Protein AF-A0A0A9CTD5-F1 (afdb_monomer_lite)

Sequence (124 aa):
MLPQGNRKCDQQSCQFYCSIAAEVFKKAGTYDPKRLLGVTTLDVVRANTFVGEVLGLDPRDINVPVIGGHAGVTILPLLSQLSPPCSFTPEEVSYLTSRIQNGGTEVVEAKAGSGSAFNGICSC

Radius of gyration: 16.91 Å; chains: 1; bounding box: 51×27×43 Å

pLDDT: mean 78.37, std 20.73, range [25.08, 95.81]

Structure (mmCIF, N/CA/C/O backbone):
data_AF-A0A0A9CTD5-F1
#
_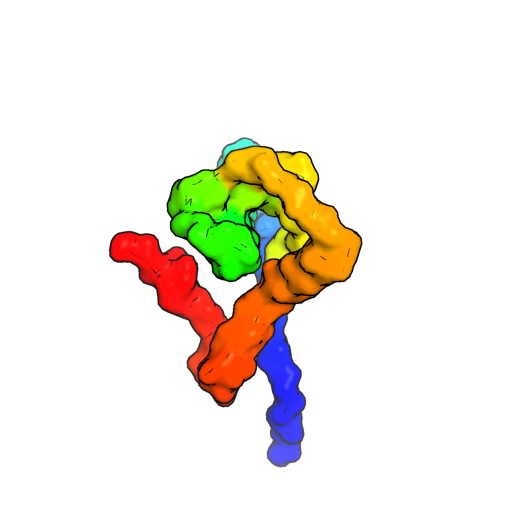entry.id   AF-A0A0A9CTD5-F1
#
loop_
_atom_site.group_PDB
_atom_site.id
_atom_site.type_symbol
_atom_site.label_atom_id
_atom_site.label_alt_id
_atom_site.label_comp_id
_atom_site.label_asym_id
_atom_site.label_entity_id
_atom_site.label_seq_id
_atom_site.pdbx_PDB_ins_code
_atom_site.Cartn_x
_atom_site.Cartn_y
_atom_site.Cartn_z
_atom_site.occupancy
_atom_site.B_iso_or_equiv
_atom_site.auth_seq_id
_atom_site.auth_comp_id
_atom_site.auth_asym_id
_atom_site.auth_atom_id
_atom_site.pdbx_PDB_model_num
ATOM 1 N N . MET A 1 1 ? 36.527 -10.897 15.474 1.00 33.84 1 MET A N 1
ATOM 2 C CA . MET A 1 1 ? 35.095 -11.234 15.618 1.00 33.84 1 MET A CA 1
ATOM 3 C C . MET A 1 1 ? 34.328 -9.927 15.705 1.00 33.84 1 MET A C 1
ATOM 5 O O . MET A 1 1 ? 34.443 -9.247 16.712 1.00 33.84 1 MET A O 1
ATOM 9 N N . LEU A 1 2 ? 33.669 -9.510 14.621 1.00 31.48 2 LEU A N 1
ATOM 10 C CA . LEU A 1 2 ? 32.811 -8.322 14.633 1.00 31.48 2 LEU A CA 1
ATOM 11 C C . LEU A 1 2 ? 31.424 -8.726 15.160 1.00 31.48 2 LEU A C 1
ATOM 13 O O . LEU A 1 2 ? 30.940 -9.794 14.774 1.00 31.48 2 LEU A O 1
ATOM 17 N N . PRO A 1 3 ? 30.798 -7.925 16.038 1.00 38.44 3 PRO A N 1
ATOM 18 C CA . PRO A 1 3 ? 29.491 -8.241 16.594 1.00 38.44 3 PRO A CA 1
ATOM 19 C C . PRO A 1 3 ? 28.445 -8.230 15.476 1.00 38.44 3 PRO A C 1
ATOM 21 O O . PRO A 1 3 ? 28.342 -7.265 14.717 1.00 38.44 3 PRO A O 1
ATOM 24 N N . GLN A 1 4 ? 27.674 -9.313 15.362 1.00 39.75 4 GLN A N 1
ATOM 25 C CA . GLN A 1 4 ? 26.502 -9.347 14.496 1.00 39.75 4 GLN A CA 1
ATOM 26 C C . GLN A 1 4 ? 25.425 -8.449 15.108 1.00 39.75 4 GLN A C 1
ATOM 28 O O . GLN A 1 4 ? 24.629 -8.882 15.934 1.00 39.75 4 GLN A O 1
ATOM 33 N N . GLY A 1 5 ? 25.437 -7.168 14.738 1.00 33.66 5 GLY A N 1
ATOM 34 C CA . GLY A 1 5 ? 24.306 -6.282 14.979 1.00 33.66 5 GLY A CA 1
ATOM 35 C C . GLY A 1 5 ? 23.084 -6.822 14.241 1.00 33.66 5 GLY A C 1
ATOM 36 O O . GLY A 1 5 ? 23.206 -7.228 13.084 1.00 33.66 5 GLY A O 1
ATOM 37 N N . ASN A 1 6 ? 21.933 -6.844 14.917 1.00 36.12 6 ASN A N 1
ATOM 38 C CA . ASN A 1 6 ? 20.624 -7.174 14.354 1.00 36.12 6 ASN A CA 1
ATOM 39 C C . ASN A 1 6 ? 20.423 -6.452 13.015 1.00 36.12 6 ASN A C 1
ATOM 41 O O . ASN A 1 6 ? 20.004 -5.294 12.973 1.00 36.12 6 ASN A O 1
ATOM 45 N N . ARG A 1 7 ? 20.712 -7.136 11.905 1.00 39.66 7 ARG A N 1
ATOM 46 C CA . ARG A 1 7 ? 20.349 -6.666 10.573 1.00 39.66 7 ARG A CA 1
ATOM 47 C C . ARG A 1 7 ? 18.848 -6.867 10.457 1.00 39.66 7 ARG A C 1
ATOM 49 O O . ARG A 1 7 ? 18.401 -7.943 10.066 1.00 39.66 7 ARG A O 1
ATOM 56 N N . LYS A 1 8 ? 18.076 -5.845 10.848 1.00 39.47 8 LYS A N 1
ATOM 57 C CA . LYS A 1 8 ? 16.679 -5.733 10.424 1.00 39.47 8 LYS A CA 1
ATOM 58 C C . LYS A 1 8 ? 16.672 -5.986 8.922 1.00 39.47 8 LYS A C 1
ATOM 60 O O . LYS A 1 8 ? 17.472 -5.394 8.200 1.00 39.47 8 LYS A O 1
ATOM 65 N N . CYS A 1 9 ? 15.873 -6.951 8.481 1.00 43.06 9 CYS A N 1
ATOM 66 C CA . CYS A 1 9 ? 15.787 -7.301 7.076 1.00 43.06 9 CYS A CA 1
ATOM 67 C C . CYS A 1 9 ? 15.339 -6.056 6.312 1.00 43.06 9 CYS A C 1
ATOM 69 O O . CYS A 1 9 ? 14.200 -5.619 6.453 1.00 43.06 9 CYS A O 1
ATOM 71 N N . ASP A 1 10 ? 16.269 -5.446 5.588 1.00 45.88 10 ASP A N 1
ATOM 72 C CA . ASP A 1 10 ? 16.101 -4.085 5.113 1.00 45.88 10 ASP A CA 1
ATOM 73 C C . ASP A 1 10 ? 15.109 -4.053 3.942 1.00 45.88 10 ASP A C 1
ATOM 75 O O . ASP A 1 10 ? 15.434 -4.374 2.793 1.00 45.88 10 ASP A O 1
ATOM 79 N N . GLN A 1 11 ? 13.859 -3.689 4.247 1.00 48.44 11 GLN A N 1
ATOM 80 C CA . GLN A 1 11 ? 12.790 -3.468 3.267 1.00 48.44 11 GLN A CA 1
ATOM 81 C C . GLN A 1 11 ? 13.145 -2.361 2.251 1.00 48.44 11 GLN A C 1
ATOM 83 O O . GLN A 1 11 ? 12.469 -2.222 1.236 1.00 48.44 11 GLN A O 1
ATOM 88 N N . GLN A 1 12 ? 14.245 -1.622 2.448 1.00 49.19 12 GLN A N 1
ATOM 89 C CA . GLN A 1 12 ? 14.729 -0.586 1.531 1.00 49.19 12 GLN A CA 1
ATOM 90 C C . GLN A 1 12 ? 15.133 -1.086 0.140 1.00 49.19 12 GLN A C 1
ATOM 92 O O . GLN A 1 12 ? 15.260 -0.278 -0.775 1.00 49.19 12 GLN A O 1
ATOM 97 N N . SER A 1 13 ? 15.305 -2.390 -0.068 1.00 57.50 13 SER A N 1
ATOM 98 C CA . SER A 1 13 ? 15.901 -2.897 -1.308 1.00 57.50 13 SER A CA 1
ATOM 99 C C . SER A 1 13 ? 15.028 -2.654 -2.558 1.00 57.50 13 SER A C 1
ATOM 101 O O . SER A 1 13 ? 15.534 -2.210 -3.587 1.00 57.50 13 SER A O 1
ATOM 103 N N . CYS A 1 14 ? 13.706 -2.866 -2.494 1.00 57.38 14 CYS A N 1
ATOM 104 C CA . CYS A 1 14 ? 12.858 -2.886 -3.702 1.00 57.38 14 CYS A CA 1
ATOM 105 C C . CYS A 1 14 ? 12.634 -1.508 -4.352 1.00 57.38 14 CYS A C 1
ATOM 107 O O . CYS A 1 14 ? 12.611 -1.410 -5.580 1.00 57.38 14 CYS A O 1
ATOM 109 N N . GLN A 1 15 ? 12.513 -0.437 -3.560 1.00 67.06 15 GLN A N 1
ATOM 110 C CA . GLN A 1 15 ? 12.279 0.920 -4.084 1.00 67.06 15 GLN A CA 1
ATOM 111 C C . GLN A 1 15 ? 13.453 1.445 -4.930 1.00 67.06 15 GLN A C 1
ATOM 113 O O . GLN A 1 15 ? 13.243 2.189 -5.885 1.00 67.06 15 GLN A O 1
ATOM 118 N N . PHE A 1 16 ? 14.685 1.023 -4.629 1.00 77.19 16 PHE A N 1
ATOM 119 C CA . PHE A 1 16 ? 15.870 1.445 -5.377 1.00 77.19 16 PHE A CA 1
ATOM 120 C C . PHE A 1 16 ? 16.052 0.675 -6.689 1.00 77.19 16 PHE A C 1
ATOM 122 O O . PHE A 1 16 ? 16.510 1.252 -7.677 1.00 77.19 16 PHE A O 1
ATOM 129 N N . TYR A 1 17 ? 15.658 -0.602 -6.740 1.00 82.81 17 TYR A N 1
ATOM 130 C CA . TYR A 1 17 ? 15.831 -1.430 -7.939 1.00 82.81 17 TYR A CA 1
ATOM 131 C C . TYR A 1 17 ? 15.035 -0.927 -9.142 1.00 82.81 17 TYR A C 1
ATOM 133 O O . TYR A 1 17 ? 15.536 -1.008 -10.261 1.00 82.81 17 TYR A O 1
ATOM 141 N N . CYS A 1 18 ? 13.841 -0.366 -8.929 1.00 84.31 18 CYS A N 1
ATOM 142 C CA . CYS A 1 18 ? 13.047 0.204 -10.018 1.00 84.31 18 CYS A CA 1
ATOM 143 C C . CYS A 1 18 ? 13.800 1.362 -10.699 1.00 84.31 18 CYS A C 1
ATOM 145 O O . CYS A 1 18 ? 13.953 1.381 -11.919 1.00 84.31 18 CYS A O 1
ATOM 147 N N . SER A 1 19 ? 14.385 2.269 -9.912 1.00 87.06 19 SER A N 1
ATOM 148 C CA . SER A 1 19 ? 15.187 3.387 -10.425 1.00 87.06 19 SER A CA 1
ATOM 149 C C . SER A 1 19 ? 16.457 2.918 -11.141 1.00 87.06 19 SER A C 1
ATOM 151 O O . SER A 1 19 ? 16.802 3.440 -12.198 1.00 87.06 19 SER A O 1
ATOM 153 N N . ILE A 1 20 ? 17.138 1.898 -10.607 1.00 90.44 20 ILE A N 1
ATOM 154 C CA . ILE A 1 20 ? 18.332 1.319 -11.240 1.00 90.44 20 ILE A CA 1
ATOM 155 C C . ILE A 1 20 ? 17.970 0.673 -12.584 1.00 90.44 20 ILE A C 1
ATOM 157 O O . ILE A 1 20 ? 18.628 0.938 -13.589 1.00 90.44 20 ILE A O 1
ATOM 161 N N . ALA A 1 21 ? 16.909 -0.137 -12.625 1.00 89.94 21 ALA A N 1
ATOM 162 C CA . ALA A 1 21 ? 16.435 -0.771 -13.851 1.00 89.94 21 ALA A CA 1
ATOM 163 C C . ALA A 1 21 ? 16.027 0.271 -14.906 1.00 89.94 21 ALA A C 1
ATOM 165 O O . ALA A 1 21 ? 16.387 0.130 -16.074 1.00 89.94 21 ALA A O 1
ATOM 166 N N . ALA A 1 22 ? 15.356 1.353 -14.495 1.00 92.00 22 ALA A N 1
ATOM 167 C CA . ALA A 1 22 ? 15.013 2.464 -15.378 1.00 92.00 22 ALA A CA 1
ATOM 168 C C . ALA A 1 22 ? 16.258 3.076 -16.037 1.00 92.00 22 ALA A C 1
ATOM 170 O O . ALA A 1 22 ? 16.285 3.249 -17.254 1.00 92.00 22 ALA A O 1
ATOM 171 N N . GLU A 1 23 ? 17.309 3.361 -15.264 1.00 93.94 23 GLU A N 1
ATOM 172 C CA . GLU A 1 23 ? 18.558 3.919 -15.798 1.00 93.94 23 GLU A CA 1
ATOM 173 C C . GLU A 1 23 ? 19.291 2.949 -16.734 1.00 93.94 23 GLU A C 1
ATOM 175 O O . GLU A 1 23 ? 19.841 3.367 -17.756 1.00 93.94 23 GLU A O 1
ATOM 180 N N . VAL A 1 24 ? 19.259 1.645 -16.447 1.00 95.50 24 VAL A N 1
ATOM 181 C CA . VAL A 1 24 ? 19.812 0.619 -17.345 1.00 95.50 24 VAL A CA 1
ATOM 182 C C . VAL A 1 24 ? 19.052 0.588 -18.674 1.00 95.50 24 VAL A C 1
ATOM 184 O O . VAL A 1 24 ? 19.678 0.619 -19.734 1.00 95.50 24 VAL A O 1
ATOM 187 N N . PHE A 1 25 ? 17.717 0.609 -18.648 1.00 94.25 25 PHE A N 1
ATOM 188 C CA . PHE A 1 25 ? 16.912 0.642 -19.872 1.00 94.25 25 PHE A CA 1
ATOM 189 C C . PHE A 1 25 ? 17.079 1.943 -20.661 1.00 94.25 25 PHE A C 1
ATOM 191 O O . PHE A 1 25 ? 17.080 1.909 -21.892 1.00 94.25 25 PHE A O 1
ATOM 198 N N . LYS A 1 26 ? 17.274 3.084 -19.987 1.00 94.62 26 LYS A N 1
ATOM 199 C CA . LYS A 1 26 ? 17.579 4.360 -20.653 1.00 94.62 26 LYS A CA 1
ATOM 200 C C . LYS A 1 26 ? 18.917 4.294 -21.380 1.00 94.62 26 LYS A C 1
ATOM 202 O O . LYS A 1 26 ? 18.982 4.661 -22.549 1.00 94.62 26 LYS A O 1
ATOM 207 N N . LYS A 1 27 ? 19.962 3.767 -20.731 1.00 95.81 27 LYS A N 1
ATOM 208 C CA . LYS A 1 27 ? 21.279 3.561 -21.362 1.00 95.81 27 LYS A CA 1
ATOM 209 C C . LYS A 1 27 ? 21.215 2.603 -22.551 1.00 95.81 27 LYS A C 1
ATOM 211 O O . LYS A 1 27 ? 21.940 2.794 -23.518 1.00 95.81 27 LYS A O 1
ATOM 216 N N . ALA A 1 28 ? 20.335 1.607 -22.493 1.00 94.81 28 ALA A N 1
ATOM 217 C CA . ALA A 1 28 ? 20.085 0.677 -23.589 1.00 94.81 28 ALA A CA 1
ATOM 218 C C . ALA A 1 28 ? 19.123 1.221 -24.668 1.00 94.81 28 ALA A C 1
ATOM 220 O O . ALA A 1 28 ? 18.857 0.517 -25.637 1.00 94.81 28 ALA A O 1
ATOM 221 N N . GLY A 1 29 ? 18.562 2.428 -24.507 1.00 95.19 29 GLY A N 1
ATOM 222 C CA . GLY A 1 29 ? 17.604 3.022 -25.449 1.00 95.19 29 GLY A CA 1
ATOM 223 C C . GLY A 1 29 ? 16.245 2.311 -25.526 1.00 95.19 29 GLY A C 1
ATOM 224 O O . GLY A 1 29 ? 15.507 2.511 -26.485 1.00 95.19 29 GLY A O 1
ATOM 225 N N . THR A 1 30 ? 15.905 1.475 -24.541 1.00 95.81 30 THR A N 1
ATOM 226 C CA . THR A 1 30 ? 14.708 0.606 -24.531 1.00 95.81 30 THR A CA 1
ATOM 227 C C . THR A 1 30 ? 13.738 0.926 -23.391 1.00 95.81 30 THR A C 1
ATOM 229 O O . THR A 1 30 ? 12.832 0.147 -23.099 1.00 95.81 30 THR A O 1
ATOM 232 N N . TYR A 1 31 ? 13.916 2.072 -22.730 1.00 94.88 31 TYR A N 1
ATOM 233 C CA . TYR A 1 31 ? 13.075 2.479 -21.608 1.00 94.88 31 TYR A CA 1
ATOM 234 C C . TYR A 1 31 ? 11.639 2.792 -22.041 1.00 94.88 31 TYR A C 1
ATOM 236 O O . TYR A 1 31 ? 11.398 3.729 -22.800 1.00 94.88 31 TYR A O 1
ATOM 244 N N . ASP A 1 32 ? 10.690 2.046 -21.477 1.00 94.31 32 ASP A N 1
ATOM 245 C CA . ASP A 1 32 ? 9.258 2.328 -21.535 1.00 94.31 32 ASP A CA 1
ATOM 246 C C . ASP A 1 32 ? 8.698 2.372 -20.100 1.00 94.31 32 ASP A C 1
ATOM 248 O O . ASP A 1 32 ? 8.655 1.333 -19.428 1.00 94.31 32 ASP A O 1
ATOM 252 N N . PRO A 1 33 ? 8.250 3.543 -19.605 1.00 90.75 33 PRO A N 1
ATOM 253 C CA . PRO A 1 33 ? 7.724 3.680 -18.248 1.00 90.75 33 PRO A CA 1
ATOM 254 C C . PRO A 1 33 ? 6.464 2.841 -17.998 1.00 90.75 33 PRO A C 1
ATOM 256 O O . PRO A 1 33 ? 6.159 2.544 -16.849 1.00 90.75 33 PRO A O 1
ATOM 259 N N . LYS A 1 34 ? 5.728 2.431 -19.041 1.00 93.44 34 LYS A N 1
ATOM 260 C CA . LYS A 1 34 ? 4.523 1.597 -18.895 1.00 93.44 34 LYS A CA 1
ATOM 261 C C . LYS A 1 34 ? 4.839 0.117 -18.683 1.00 93.44 34 LYS A C 1
ATOM 263 O O . LYS A 1 34 ? 3.940 -0.657 -18.366 1.00 93.44 34 LYS A O 1
ATOM 268 N N . ARG A 1 35 ? 6.095 -0.288 -18.890 1.00 90.81 35 ARG A N 1
ATOM 269 C CA . ARG A 1 35 ? 6.539 -1.691 -18.839 1.00 90.81 35 ARG A CA 1
ATOM 270 C C . ARG A 1 35 ? 7.459 -1.994 -17.659 1.00 90.81 35 ARG A C 1
ATOM 272 O O . ARG A 1 35 ? 7.813 -3.152 -17.461 1.00 90.81 35 ARG A O 1
ATOM 279 N N . LEU A 1 36 ? 7.829 -0.981 -16.878 1.00 88.44 36 LEU A N 1
ATOM 280 C CA . LEU A 1 36 ? 8.619 -1.131 -15.664 1.00 88.44 36 LEU A CA 1
ATOM 281 C C . LEU A 1 36 ? 7.712 -0.980 -14.440 1.00 88.44 36 LEU A C 1
ATOM 283 O O . LEU A 1 36 ? 7.228 0.111 -14.151 1.00 88.44 36 LEU A O 1
ATOM 287 N 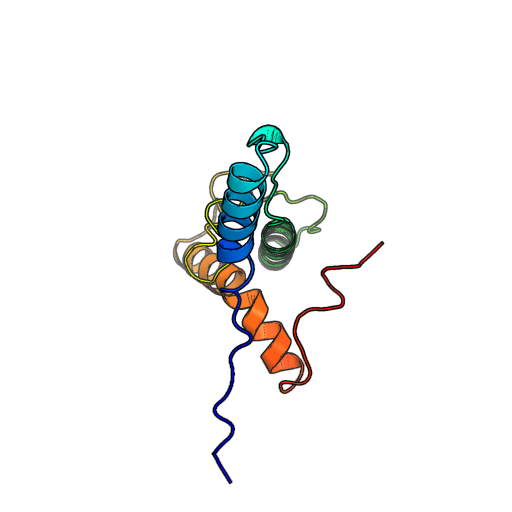N . LEU A 1 37 ? 7.490 -2.083 -13.725 1.00 88.75 37 LEU A N 1
ATOM 288 C CA . LEU A 1 37 ? 6.595 -2.144 -12.572 1.00 88.75 37 LEU A CA 1
ATOM 289 C C . LEU A 1 37 ? 7.368 -2.632 -11.344 1.00 88.75 37 LEU A C 1
ATOM 291 O O . LEU A 1 37 ? 7.954 -3.714 -11.361 1.00 88.75 37 LEU A O 1
ATOM 295 N N . GLY A 1 38 ? 7.361 -1.837 -10.273 1.00 86.31 38 GLY A N 1
ATOM 296 C CA . GLY A 1 38 ? 7.827 -2.275 -8.958 1.00 86.31 38 GLY A CA 1
ATOM 297 C C . GLY A 1 38 ? 6.722 -3.061 -8.259 1.00 86.31 38 GLY A C 1
ATOM 298 O O . GLY A 1 38 ? 5.631 -2.536 -8.058 1.00 86.31 38 GLY A O 1
ATOM 299 N N . VAL A 1 39 ? 6.982 -4.318 -7.902 1.00 86.94 39 VAL A N 1
ATOM 300 C CA . VAL A 1 39 ? 5.981 -5.164 -7.239 1.00 86.94 39 VAL A CA 1
ATOM 301 C C . VAL A 1 39 ? 5.825 -4.728 -5.780 1.00 86.94 39 VAL A C 1
ATOM 303 O O . VAL A 1 39 ? 6.726 -4.930 -4.973 1.00 86.94 39 VAL A O 1
ATOM 306 N N . THR A 1 40 ? 4.671 -4.149 -5.445 1.00 87.50 40 THR A N 1
ATOM 307 C CA . THR A 1 40 ? 4.279 -3.740 -4.079 1.00 87.50 40 THR A CA 1
ATOM 308 C C . THR A 1 40 ? 3.073 -4.526 -3.551 1.00 87.50 40 THR A C 1
ATOM 310 O O . THR A 1 40 ? 2.542 -4.235 -2.482 1.00 87.50 40 THR A O 1
ATOM 313 N N . THR A 1 41 ? 2.634 -5.558 -4.278 1.00 88.19 41 THR A N 1
ATOM 314 C CA . THR A 1 41 ? 1.419 -6.336 -3.975 1.00 88.19 41 THR A CA 1
ATOM 315 C C . THR A 1 41 ? 1.452 -7.008 -2.605 1.00 88.19 41 THR A C 1
ATOM 317 O O . THR A 1 41 ? 0.406 -7.172 -1.983 1.00 88.19 41 THR A O 1
ATOM 320 N N . LEU A 1 42 ? 2.640 -7.347 -2.094 1.00 87.94 42 LEU A N 1
ATOM 321 C CA . LEU A 1 42 ? 2.795 -7.911 -0.753 1.00 87.94 42 LEU A CA 1
ATOM 322 C C . LEU A 1 42 ? 2.276 -6.966 0.341 1.00 87.94 42 LEU A C 1
ATOM 324 O O . LEU A 1 42 ? 1.730 -7.436 1.337 1.00 87.94 42 LEU A O 1
ATOM 328 N N . ASP A 1 43 ? 2.415 -5.651 0.165 1.00 89.56 43 ASP A N 1
ATOM 329 C CA . ASP A 1 43 ? 1.920 -4.683 1.148 1.00 89.56 43 ASP A CA 1
ATOM 330 C C . ASP A 1 43 ? 0.393 -4.625 1.154 1.00 89.56 43 ASP A C 1
ATOM 332 O O . ASP A 1 43 ? -0.204 -4.500 2.220 1.00 89.56 43 ASP A O 1
ATOM 336 N N . VAL A 1 44 ? -0.240 -4.794 -0.012 1.00 91.88 44 VAL A N 1
ATOM 337 C CA . VAL A 1 44 ? -1.703 -4.897 -0.132 1.00 91.88 44 VAL A CA 1
ATOM 338 C C . VAL A 1 44 ? -2.206 -6.155 0.572 1.00 91.88 44 VAL A C 1
ATOM 340 O O . VAL A 1 44 ? -3.117 -6.077 1.389 1.00 91.88 44 VAL A O 1
ATOM 343 N N . VAL A 1 45 ? -1.571 -7.308 0.332 1.00 92.06 45 VAL A N 1
ATOM 344 C CA . VAL A 1 45 ? -1.940 -8.566 1.006 1.00 92.06 45 VAL A CA 1
ATOM 345 C C . VAL A 1 45 ? -1.784 -8.440 2.524 1.00 92.06 45 VAL A C 1
ATOM 347 O O . VAL A 1 45 ? -2.669 -8.854 3.266 1.00 92.06 45 VAL A O 1
ATOM 350 N N . ARG A 1 46 ? -0.697 -7.825 3.006 1.00 91.12 46 ARG A N 1
ATOM 351 C CA . ARG A 1 46 ? -0.504 -7.557 4.441 1.00 91.12 46 ARG A CA 1
ATOM 352 C C . ARG A 1 46 ? -1.581 -6.640 5.007 1.00 91.12 46 ARG A C 1
ATOM 354 O O . ARG A 1 46 ? -2.122 -6.939 6.066 1.00 91.12 46 ARG A O 1
ATOM 361 N N . ALA A 1 47 ? -1.896 -5.551 4.309 1.00 93.06 47 ALA A N 1
ATOM 362 C CA . ALA A 1 47 ? -2.932 -4.619 4.729 1.00 93.06 47 ALA A CA 1
ATOM 363 C C . ALA A 1 47 ? -4.299 -5.308 4.835 1.00 93.06 47 ALA A C 1
ATOM 365 O O . ALA A 1 47 ? -4.952 -5.179 5.867 1.00 93.06 47 ALA A O 1
ATOM 366 N N . ASN A 1 48 ? -4.689 -6.098 3.832 1.00 93.81 48 ASN A N 1
ATOM 367 C CA . ASN A 1 48 ? -5.951 -6.839 3.842 1.00 93.81 48 ASN A CA 1
ATOM 368 C C . ASN A 1 48 ? -6.010 -7.850 4.994 1.00 93.81 48 ASN A C 1
ATOM 370 O O . ASN A 1 48 ? -7.020 -7.919 5.688 1.00 93.81 48 ASN A O 1
ATOM 374 N N . THR A 1 49 ? -4.922 -8.587 5.242 1.00 93.06 49 THR A N 1
ATOM 375 C CA . THR A 1 49 ? -4.830 -9.536 6.363 1.00 93.06 49 THR A CA 1
ATOM 376 C C . THR A 1 49 ? -4.978 -8.841 7.709 1.00 93.06 49 THR A C 1
ATOM 378 O O . THR A 1 49 ? -5.832 -9.225 8.500 1.00 93.06 49 THR A O 1
ATOM 381 N N . PHE A 1 50 ? -4.203 -7.788 7.971 1.00 93.00 50 PHE A N 1
ATOM 382 C CA . PHE A 1 50 ? -4.244 -7.114 9.270 1.00 93.00 50 PHE A CA 1
ATOM 383 C C . PHE A 1 50 ? -5.561 -6.373 9.507 1.00 93.00 50 PHE A C 1
ATOM 385 O O . PHE A 1 50 ? -6.055 -6.349 10.631 1.00 93.00 50 PHE A O 1
ATOM 392 N N . VAL A 1 51 ? -6.159 -5.803 8.460 1.00 92.81 51 VAL A N 1
ATOM 393 C CA . VAL A 1 51 ? -7.499 -5.214 8.552 1.00 92.81 51 VAL A CA 1
ATOM 394 C C . VAL A 1 51 ? -8.558 -6.295 8.778 1.00 92.81 51 VAL A C 1
ATOM 396 O O . VAL A 1 51 ? -9.439 -6.102 9.612 1.00 92.81 51 VAL A O 1
ATOM 399 N N . GLY A 1 52 ? -8.456 -7.445 8.106 1.00 91.94 52 GLY A N 1
ATOM 400 C CA . GLY A 1 52 ? -9.354 -8.585 8.309 1.00 91.94 52 GLY A CA 1
ATOM 401 C C . GLY A 1 52 ? -9.298 -9.140 9.725 1.00 91.94 52 GLY A C 1
ATOM 402 O O . GLY A 1 52 ? -10.341 -9.406 10.313 1.00 91.94 52 GLY A O 1
ATOM 403 N N . GLU A 1 53 ? -8.106 -9.210 10.320 1.00 90.06 53 GLU A N 1
ATOM 404 C CA . GLU A 1 53 ? -7.923 -9.592 11.725 1.00 90.06 53 GLU A CA 1
ATOM 405 C C . GLU A 1 53 ? -8.627 -8.629 12.694 1.00 90.06 53 GLU A C 1
ATOM 407 O O . GLU A 1 53 ? -9.250 -9.083 13.651 1.00 90.06 53 GLU A O 1
ATOM 412 N N . VAL A 1 54 ? -8.558 -7.315 12.448 1.00 89.06 54 VAL A N 1
ATOM 413 C CA . VAL A 1 54 ? -9.207 -6.301 13.302 1.00 89.06 54 VAL A CA 1
ATOM 414 C C . VAL A 1 54 ? -10.727 -6.298 13.126 1.00 89.06 54 VAL A C 1
ATOM 416 O O . VAL A 1 54 ? -11.459 -6.181 14.105 1.00 89.06 54 VAL A O 1
ATOM 419 N N . LEU A 1 55 ? -11.214 -6.444 11.892 1.00 87.69 55 LEU A N 1
ATOM 420 C CA . LEU A 1 55 ? -12.644 -6.396 11.575 1.00 87.69 55 LEU A CA 1
ATOM 421 C C . LEU A 1 55 ? -13.357 -7.751 11.729 1.00 87.69 55 LEU A C 1
ATOM 423 O O . LEU A 1 55 ? -14.584 -7.799 11.678 1.00 87.69 55 LEU A O 1
ATOM 427 N N . GLY A 1 56 ? -12.614 -8.849 11.892 1.00 89.75 56 GLY A N 1
ATOM 428 C CA . GLY A 1 56 ? -13.164 -10.208 11.903 1.00 89.75 56 GLY A CA 1
ATOM 429 C C . GLY A 1 56 ? -13.719 -10.652 10.545 1.00 89.75 56 GLY A C 1
ATOM 430 O O . GLY A 1 56 ? -14.643 -11.462 10.492 1.00 89.75 56 GLY A O 1
ATOM 431 N N . LEU A 1 57 ? -13.184 -10.100 9.454 1.00 90.44 57 LEU A N 1
ATOM 432 C CA . LEU A 1 57 ? -13.595 -10.386 8.079 1.00 90.44 57 LEU A CA 1
ATOM 433 C C . LEU A 1 57 ? -12.540 -11.233 7.365 1.00 90.44 57 LEU A C 1
ATOM 435 O O . LEU A 1 57 ? -11.356 -11.205 7.707 1.00 90.44 57 LEU A O 1
ATOM 439 N N . ASP A 1 58 ? -12.964 -11.965 6.337 1.00 91.25 58 ASP A N 1
ATOM 440 C CA . ASP A 1 58 ? -12.032 -12.694 5.485 1.00 91.25 58 ASP A CA 1
ATOM 441 C C . ASP A 1 58 ? -11.165 -11.692 4.694 1.00 91.25 58 ASP A C 1
ATOM 443 O O . ASP A 1 58 ? -11.708 -10.798 4.036 1.00 91.25 58 ASP A O 1
ATOM 447 N N . PRO A 1 59 ? -9.826 -11.814 4.707 1.00 91.12 59 PRO A N 1
ATOM 448 C CA . PRO A 1 59 ? -8.948 -10.906 3.970 1.00 91.12 59 PRO A CA 1
ATOM 449 C C . PRO A 1 59 ? -9.165 -10.930 2.452 1.00 91.12 59 PRO A C 1
ATOM 451 O O . PRO A 1 59 ? -8.730 -10.007 1.767 1.00 91.12 59 PRO A O 1
ATOM 454 N N . ARG A 1 60 ? -9.823 -11.962 1.910 1.00 91.50 60 ARG A N 1
ATOM 455 C CA . ARG A 1 60 ? -10.198 -12.045 0.490 1.00 91.50 60 ARG A CA 1
ATOM 456 C C . ARG A 1 60 ? -11.349 -11.110 0.124 1.00 91.50 60 ARG A C 1
ATOM 458 O O . ARG A 1 60 ? -11.446 -10.710 -1.032 1.00 91.50 60 ARG A O 1
ATOM 465 N N . ASP A 1 61 ? -12.175 -10.753 1.102 1.00 92.50 61 ASP A N 1
ATOM 466 C CA . ASP A 1 61 ? -13.316 -9.852 0.930 1.00 92.50 61 ASP A CA 1
ATOM 467 C C . ASP A 1 61 ? -12.946 -8.389 1.219 1.00 92.50 61 ASP A C 1
ATOM 469 O O . ASP A 1 61 ? -13.767 -7.487 1.047 1.00 92.50 61 ASP A O 1
ATOM 473 N N . ILE A 1 62 ? -11.700 -8.143 1.639 1.00 92.56 62 ILE A N 1
ATOM 474 C CA . ILE A 1 62 ? -11.167 -6.819 1.946 1.00 92.56 62 ILE A CA 1
ATOM 475 C C . ILE A 1 62 ? -10.186 -6.391 0.862 1.00 92.56 62 ILE A C 1
ATOM 477 O O . ILE A 1 62 ? -9.304 -7.141 0.451 1.00 92.56 62 ILE A O 1
ATOM 481 N N . ASN A 1 63 ? -10.290 -5.132 0.453 1.00 94.12 63 ASN A N 1
ATOM 482 C CA . ASN A 1 63 ? -9.316 -4.488 -0.410 1.00 94.12 63 ASN A CA 1
ATOM 483 C C . ASN A 1 63 ? -8.915 -3.124 0.154 1.00 94.12 63 ASN A C 1
ATOM 485 O O . ASN A 1 63 ? -9.707 -2.182 0.122 1.00 94.12 63 ASN A O 1
ATOM 489 N N . VAL A 1 64 ? -7.678 -3.019 0.636 1.00 94.81 64 VAL A N 1
ATOM 490 C CA . VAL A 1 64 ? -7.057 -1.787 1.128 1.00 94.81 64 VAL A CA 1
ATOM 491 C C . VAL A 1 64 ? -6.088 -1.256 0.068 1.00 94.81 64 VAL A C 1
ATOM 493 O O . VAL A 1 64 ? -5.067 -1.892 -0.204 1.00 94.81 64 VAL A O 1
ATOM 496 N N . PRO A 1 65 ? -6.342 -0.075 -0.521 1.00 95.19 65 PRO A N 1
ATOM 497 C CA . PRO A 1 65 ? -5.378 0.555 -1.412 1.00 95.19 65 PRO A CA 1
ATOM 498 C C . PRO A 1 65 ? -4.103 0.939 -0.650 1.00 95.19 65 PRO A C 1
ATOM 500 O O . PRO A 1 65 ? -4.170 1.600 0.386 1.00 95.19 65 PRO A O 1
ATOM 503 N N . VAL A 1 66 ? -2.936 0.569 -1.178 1.00 94.50 66 VAL A N 1
ATOM 504 C CA . VAL A 1 66 ? -1.628 0.950 -0.626 1.00 94.50 66 VAL A CA 1
ATOM 505 C C . VAL A 1 66 ? -0.852 1.730 -1.678 1.00 94.50 66 VAL A C 1
ATOM 507 O O . VAL A 1 66 ? -0.726 1.288 -2.820 1.00 94.50 66 VAL A O 1
ATOM 510 N N . ILE A 1 67 ? -0.339 2.899 -1.296 1.00 93.00 67 ILE A N 1
ATOM 511 C CA . ILE A 1 67 ? 0.429 3.786 -2.175 1.00 93.00 67 ILE A CA 1
ATOM 512 C C . ILE A 1 67 ? 1.799 4.118 -1.574 1.00 93.00 67 ILE A C 1
ATOM 514 O O . ILE A 1 67 ? 2.072 3.827 -0.410 1.00 93.00 67 ILE A O 1
ATOM 518 N N . GLY A 1 68 ? 2.651 4.760 -2.377 1.00 91.25 68 GLY A N 1
ATOM 519 C CA . GLY A 1 68 ? 3.988 5.187 -1.973 1.00 91.25 68 GLY A CA 1
ATOM 520 C C . GLY A 1 68 ? 5.074 4.212 -2.430 1.00 91.25 68 GLY A C 1
ATOM 521 O O . GLY A 1 68 ? 5.161 3.898 -3.616 1.00 91.25 68 GLY A O 1
ATOM 522 N N . GLY A 1 69 ? 5.936 3.793 -1.507 1.00 87.25 69 GLY A N 1
ATOM 523 C CA . GLY A 1 69 ? 7.034 2.852 -1.738 1.00 87.25 69 GLY A CA 1
ATOM 524 C C . GLY A 1 69 ? 6.836 1.518 -1.014 1.00 87.25 69 GLY A C 1
ATOM 525 O O . GLY A 1 69 ? 5.784 1.265 -0.443 1.00 87.25 69 GLY A O 1
ATOM 526 N N . HIS A 1 70 ? 7.872 0.674 -1.027 1.00 86.19 70 HIS A N 1
ATOM 527 C CA . HIS A 1 70 ? 7.882 -0.658 -0.393 1.00 86.19 70 HIS A CA 1
ATOM 528 C C . HIS A 1 70 ? 8.794 -0.716 0.852 1.00 86.19 70 HIS A C 1
ATOM 530 O O . HIS A 1 70 ? 9.335 -1.768 1.185 1.00 86.19 70 HIS A O 1
ATOM 536 N N . ALA A 1 71 ? 9.060 0.421 1.512 1.00 84.00 71 ALA A N 1
ATOM 537 C CA . ALA A 1 71 ? 10.050 0.492 2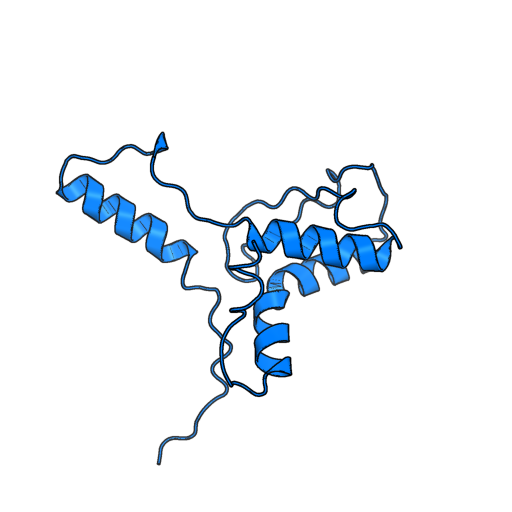.588 1.00 84.00 71 ALA A CA 1
ATOM 538 C C . ALA A 1 71 ? 9.569 1.301 3.799 1.00 84.00 71 ALA A C 1
ATOM 540 O O . ALA A 1 71 ? 9.641 2.532 3.816 1.00 84.00 71 ALA A O 1
ATOM 541 N N . GLY A 1 72 ? 9.153 0.594 4.854 1.00 83.56 72 GLY A N 1
ATOM 542 C CA . GLY A 1 72 ? 8.792 1.193 6.140 1.00 83.56 72 GLY A CA 1
ATOM 543 C C . GLY A 1 72 ? 7.774 2.317 5.966 1.00 83.56 72 GLY A C 1
ATOM 544 O O . GLY A 1 72 ? 6.703 2.103 5.411 1.00 83.56 72 GLY A O 1
ATOM 545 N N . VAL A 1 73 ? 8.143 3.532 6.375 1.00 88.06 73 VAL A N 1
ATOM 546 C CA . VAL A 1 73 ? 7.274 4.722 6.338 1.00 88.06 73 VAL A CA 1
ATOM 547 C C . VAL A 1 73 ? 6.826 5.155 4.939 1.00 88.06 73 VAL A C 1
ATOM 549 O O . VAL A 1 73 ? 5.902 5.956 4.828 1.00 88.06 73 VAL A O 1
ATOM 552 N N . THR A 1 74 ? 7.458 4.659 3.867 1.00 89.19 74 THR A N 1
ATOM 553 C CA . THR A 1 74 ? 7.010 4.958 2.498 1.00 89.19 74 THR A CA 1
ATOM 554 C C . THR A 1 74 ? 5.779 4.151 2.093 1.00 89.19 74 THR A C 1
ATOM 556 O O . THR A 1 74 ? 5.138 4.516 1.113 1.00 89.19 74 THR A O 1
ATOM 559 N N . ILE A 1 75 ? 5.428 3.098 2.841 1.00 91.69 75 ILE A N 1
ATOM 560 C CA . ILE A 1 75 ? 4.215 2.299 2.640 1.00 91.69 75 ILE A CA 1
ATOM 561 C C . ILE A 1 75 ? 3.047 3.038 3.305 1.00 91.69 75 ILE A C 1
ATOM 563 O O . ILE A 1 75 ? 3.009 3.170 4.533 1.00 91.69 75 ILE A O 1
ATOM 567 N N . LEU A 1 76 ? 2.092 3.521 2.509 1.00 94.19 76 LEU A N 1
ATOM 568 C CA . LEU A 1 76 ? 0.941 4.281 2.997 1.00 94.19 76 LEU A CA 1
ATOM 569 C C . LEU A 1 76 ? -0.378 3.547 2.689 1.00 94.19 76 LEU A C 1
ATOM 571 O O . LEU A 1 76 ? -0.866 3.623 1.556 1.00 94.19 76 LEU A O 1
ATOM 575 N N . PRO A 1 77 ? -0.970 2.842 3.672 1.00 94.31 77 PRO A N 1
ATOM 576 C CA . PRO A 1 77 ? -2.275 2.208 3.517 1.00 94.31 77 PRO A CA 1
ATOM 577 C C . PRO A 1 77 ? -3.410 3.237 3.633 1.00 94.31 77 PRO A C 1
ATOM 579 O O . PRO A 1 77 ? -3.529 3.955 4.626 1.00 94.31 77 PRO A O 1
ATOM 582 N N . LEU A 1 78 ? -4.283 3.295 2.629 1.00 94.69 78 LEU A N 1
ATOM 583 C CA . LEU A 1 78 ? -5.437 4.192 2.595 1.00 94.69 78 LEU A CA 1
ATOM 584 C C . LEU A 1 78 ? -6.649 3.539 3.265 1.00 94.69 78 LEU A C 1
ATOM 586 O O . LEU A 1 78 ? -7.603 3.128 2.607 1.00 94.69 78 LEU A O 1
ATOM 590 N N . LEU A 1 79 ? -6.625 3.474 4.597 1.00 93.25 79 LEU A N 1
ATOM 591 C CA . LEU A 1 79 ? -7.704 2.877 5.398 1.00 93.25 79 LEU A CA 1
ATOM 592 C C . LEU A 1 79 ? -9.061 3.581 5.216 1.00 93.25 79 LEU A C 1
ATOM 594 O O . LEU A 1 79 ? -10.106 2.981 5.423 1.00 93.25 79 LEU A O 1
ATOM 598 N N . SER A 1 80 ? -9.069 4.839 4.777 1.00 93.19 80 SER A N 1
ATOM 599 C CA . SER A 1 80 ? -10.300 5.570 4.457 1.00 93.19 80 SER A CA 1
ATOM 600 C C . SER A 1 80 ? -10.942 5.173 3.122 1.00 93.19 80 SER A C 1
ATOM 602 O O . SER A 1 80 ? -12.072 5.574 2.857 1.00 93.19 80 SER A O 1
ATOM 604 N N . GLN A 1 81 ? -10.235 4.428 2.268 1.00 93.44 81 GLN A N 1
ATOM 605 C CA . GLN A 1 81 ? -10.675 4.055 0.916 1.00 93.44 81 GLN A CA 1
ATOM 606 C C . GLN A 1 81 ? -10.800 2.540 0.735 1.00 93.44 81 GLN A C 1
ATOM 608 O O . GLN A 1 81 ? -10.820 2.051 -0.396 1.00 93.44 81 GLN A O 1
ATOM 613 N N . LEU A 1 82 ? -10.838 1.782 1.830 1.00 92.19 82 LEU A N 1
ATOM 614 C CA . LEU A 1 82 ? -10.952 0.336 1.739 1.00 92.19 82 LEU A CA 1
ATOM 615 C C . LEU A 1 82 ? -12.375 -0.096 1.363 1.00 92.19 82 LEU A C 1
ATOM 617 O O . LEU A 1 82 ? -13.357 0.590 1.649 1.00 92.19 82 LEU A O 1
ATOM 621 N N . SER A 1 83 ? -12.469 -1.261 0.731 1.00 91.31 83 SER A N 1
ATOM 622 C CA . SER A 1 83 ? -13.732 -1.929 0.424 1.00 91.31 83 SER A CA 1
ATOM 623 C C . SER A 1 83 ? -13.799 -3.255 1.182 1.00 91.31 83 SER A C 1
ATOM 625 O O . SER A 1 83 ? -12.843 -4.021 1.055 1.00 91.31 83 SER A O 1
ATOM 627 N N . PRO A 1 84 ? -14.888 -3.563 1.913 1.00 90.88 84 PRO A N 1
ATOM 628 C CA . PRO A 1 84 ? -16.089 -2.743 2.141 1.00 90.88 84 PRO A CA 1
ATOM 629 C C . PRO A 1 84 ? -15.830 -1.522 3.050 1.00 90.88 84 PRO A C 1
ATOM 631 O O . PRO A 1 84 ? -15.010 -1.624 3.954 1.00 90.88 84 PRO A O 1
ATOM 634 N N . PRO A 1 85 ? -16.534 -0.383 2.882 1.00 89.25 85 PRO A N 1
ATOM 635 C CA . PRO A 1 85 ? -16.292 0.812 3.694 1.00 89.25 85 PRO A CA 1
ATOM 636 C C . PRO A 1 85 ? -16.410 0.536 5.198 1.00 89.25 85 PRO A C 1
ATOM 638 O O . PRO A 1 85 ? -17.442 0.056 5.666 1.00 89.25 85 PRO A O 1
ATOM 641 N N . CYS A 1 86 ? -15.360 0.870 5.945 1.00 85.69 86 CYS A N 1
ATOM 642 C CA . CYS A 1 86 ? -15.271 0.679 7.390 1.00 85.69 86 CYS A CA 1
ATOM 643 C C . CYS A 1 86 ? -14.692 1.935 8.046 1.00 85.69 86 CYS A C 1
ATOM 645 O O . CYS A 1 86 ? -13.889 2.650 7.444 1.00 85.69 86 CYS A O 1
ATOM 647 N N . SER A 1 87 ? -15.094 2.191 9.288 1.00 88.50 87 SER A N 1
ATOM 648 C CA . SER A 1 87 ? -14.578 3.297 10.093 1.00 88.50 87 SER A CA 1
ATOM 649 C C . SER A 1 87 ? -13.666 2.754 11.181 1.00 88.50 87 SER A C 1
ATOM 651 O O . SER A 1 87 ? -14.020 1.786 11.846 1.00 88.50 87 SER A O 1
ATOM 653 N N . PHE A 1 88 ? -12.533 3.416 11.389 1.00 90.50 88 PHE A N 1
ATOM 654 C CA . PHE A 1 88 ? -11.584 3.092 12.450 1.00 90.50 88 PHE A CA 1
ATOM 655 C C . PHE A 1 88 ? -11.421 4.272 13.394 1.00 90.50 88 PHE A C 1
ATOM 657 O O . PHE A 1 88 ? -11.539 5.436 13.001 1.00 90.50 88 PHE A O 1
ATOM 664 N N . THR A 1 89 ? -11.085 3.966 14.637 1.00 93.62 89 THR A N 1
ATOM 665 C CA . THR A 1 89 ? -10.604 4.952 15.598 1.00 93.62 89 THR A CA 1
ATOM 666 C C . THR A 1 89 ? -9.196 5.439 15.217 1.00 93.62 89 THR A C 1
ATOM 668 O O . THR A 1 89 ? -8.442 4.725 14.549 1.00 93.62 89 THR A O 1
ATOM 671 N N . PRO A 1 90 ? -8.779 6.645 15.648 1.00 92.88 90 PRO A N 1
ATOM 672 C CA . PRO A 1 90 ? -7.421 7.140 15.393 1.00 92.88 90 PRO A CA 1
ATOM 673 C C . PRO A 1 90 ? -6.319 6.206 15.919 1.00 92.88 90 PRO A C 1
ATOM 675 O O . PRO A 1 90 ? -5.237 6.116 15.336 1.00 92.88 90 PRO A O 1
ATOM 678 N N . GLU A 1 91 ? -6.603 5.497 17.010 1.00 92.38 91 GLU A N 1
ATOM 679 C CA . GLU A 1 91 ? -5.702 4.528 17.635 1.00 92.38 91 GLU A CA 1
ATOM 680 C C . GLU A 1 91 ? -5.523 3.288 16.752 1.00 92.38 91 GLU A C 1
ATOM 682 O O . GLU A 1 91 ? -4.390 2.892 16.476 1.00 92.38 91 GLU A O 1
ATOM 687 N N . GLU A 1 92 ? -6.619 2.735 16.222 1.00 91.12 92 GLU A N 1
ATOM 688 C CA . GLU A 1 92 ? -6.589 1.619 15.268 1.00 91.12 92 GLU A CA 1
ATOM 689 C C . GLU A 1 92 ? -5.884 2.002 13.966 1.00 91.12 92 GLU A C 1
ATOM 691 O O . GLU A 1 92 ? -5.084 1.221 13.456 1.00 91.12 92 GLU A O 1
ATOM 696 N N . VAL A 1 93 ? -6.113 3.215 13.448 1.00 93.31 93 VAL A N 1
ATOM 697 C CA . VAL A 1 93 ? -5.418 3.722 12.252 1.00 93.31 93 VAL A CA 1
ATOM 698 C C . VAL A 1 93 ? -3.909 3.758 12.476 1.00 93.31 93 VAL A C 1
ATOM 700 O O . VAL A 1 93 ? -3.147 3.293 11.625 1.00 93.31 93 VAL A O 1
ATOM 703 N N . SER A 1 94 ? -3.469 4.290 13.618 1.00 92.75 94 SER A N 1
ATOM 704 C CA . SER A 1 94 ? -2.050 4.363 13.977 1.00 92.75 94 SER A CA 1
ATOM 705 C C . SER A 1 94 ? -1.439 2.967 14.131 1.00 92.75 94 SER A C 1
ATOM 707 O O . SER A 1 94 ? -0.385 2.673 13.558 1.00 92.75 94 SER A O 1
ATOM 709 N N . TYR A 1 95 ? -2.140 2.077 14.836 1.00 92.88 95 TYR A N 1
ATOM 710 C CA . TYR A 1 95 ? -1.732 0.690 15.036 1.00 92.88 95 TYR A CA 1
ATOM 711 C C . TYR A 1 95 ? -1.602 -0.073 13.711 1.00 92.88 95 TYR A C 1
ATOM 713 O O . TYR A 1 95 ? -0.539 -0.628 13.424 1.00 92.88 95 TYR A O 1
ATOM 721 N N . LEU A 1 96 ? -2.646 -0.056 12.876 1.00 92.88 96 LEU A N 1
ATOM 722 C CA . LEU A 1 96 ? -2.670 -0.725 11.576 1.00 92.88 96 LEU A CA 1
ATOM 723 C C . LEU A 1 96 ? -1.579 -0.180 10.658 1.00 92.88 96 LEU A C 1
ATOM 725 O O . LEU A 1 96 ? -0.841 -0.957 10.060 1.00 92.88 96 LEU A O 1
ATOM 729 N N . THR A 1 97 ? -1.420 1.144 10.590 1.00 93.06 97 THR A N 1
ATOM 730 C CA . THR A 1 97 ? -0.380 1.771 9.763 1.00 93.06 97 THR A CA 1
ATOM 731 C C . THR A 1 97 ? 1.011 1.314 10.198 1.00 93.06 97 THR A C 1
ATOM 733 O O . THR A 1 97 ? 1.792 0.853 9.367 1.00 93.06 97 THR A O 1
ATOM 736 N N . SER A 1 98 ? 1.309 1.356 11.501 1.00 91.94 98 SER A N 1
ATOM 737 C CA . SER A 1 98 ? 2.602 0.913 12.033 1.00 91.94 98 SER A CA 1
ATOM 738 C C . SER A 1 98 ? 2.854 -0.576 11.772 1.00 91.94 98 SER A C 1
ATOM 740 O O . SER A 1 98 ? 3.951 -0.958 11.355 1.00 91.94 98 SER A O 1
ATOM 742 N N . ARG A 1 99 ? 1.842 -1.433 11.953 1.00 90.19 99 ARG A N 1
ATOM 743 C CA . ARG A 1 99 ? 1.963 -2.878 11.718 1.00 90.19 99 ARG A CA 1
ATOM 744 C C . ARG A 1 99 ? 2.162 -3.206 10.237 1.00 90.19 99 ARG A C 1
ATOM 746 O O . ARG A 1 99 ? 3.034 -4.004 9.906 1.00 90.19 99 ARG A O 1
ATOM 753 N N . ILE A 1 100 ? 1.435 -2.544 9.334 1.00 90.75 100 ILE A N 1
ATOM 754 C CA . ILE A 1 100 ? 1.587 -2.710 7.878 1.00 90.75 100 ILE A CA 1
ATOM 755 C C . ILE A 1 100 ? 3.001 -2.313 7.435 1.00 90.75 100 ILE A C 1
ATOM 757 O O . ILE A 1 100 ? 3.663 -3.076 6.730 1.00 90.75 100 ILE A O 1
ATOM 761 N N . GLN A 1 101 ? 3.504 -1.169 7.906 1.00 88.75 101 GLN A N 1
ATOM 762 C CA . GLN A 1 101 ? 4.844 -0.677 7.568 1.00 88.75 101 GLN A CA 1
ATOM 763 C C . GLN A 1 101 ? 5.959 -1.608 8.069 1.00 88.75 101 GLN A C 1
ATOM 765 O O . GLN A 1 101 ? 6.965 -1.809 7.383 1.00 88.75 101 GLN A O 1
ATOM 770 N N . ASN A 1 102 ? 5.769 -2.212 9.246 1.00 85.94 102 ASN A N 1
ATOM 771 C CA . ASN A 1 102 ? 6.767 -3.053 9.907 1.00 85.94 102 ASN A CA 1
ATOM 772 C C . ASN A 1 102 ? 6.568 -4.565 9.698 1.00 85.94 102 ASN A C 1
ATOM 774 O O . ASN A 1 102 ? 7.377 -5.354 10.192 1.00 85.94 102 ASN A O 1
ATOM 778 N N . GLY A 1 103 ? 5.568 -4.996 8.921 1.00 77.06 103 GLY A N 1
ATOM 779 C CA . GLY A 1 103 ? 5.241 -6.418 8.746 1.00 77.06 103 GLY A CA 1
ATOM 780 C C . GLY A 1 103 ? 6.374 -7.268 8.150 1.00 77.06 103 GLY A C 1
ATOM 781 O O . GLY A 1 103 ? 6.406 -8.484 8.320 1.00 77.06 103 GLY A O 1
ATOM 782 N N . GLY A 1 104 ? 7.348 -6.659 7.462 1.00 68.88 104 GLY A N 1
ATOM 783 C CA . GLY A 1 104 ? 8.559 -7.360 7.015 1.00 68.88 104 GLY A CA 1
ATOM 784 C C . GLY A 1 104 ? 9.564 -7.649 8.131 1.00 68.88 104 GLY A C 1
ATOM 785 O O . GLY A 1 104 ? 10.252 -8.667 8.069 1.00 68.88 104 GLY A O 1
ATOM 786 N N . THR A 1 105 ? 9.620 -6.802 9.159 1.00 68.00 105 THR A N 1
ATOM 787 C CA . THR A 1 105 ? 10.489 -6.993 10.330 1.00 68.00 105 THR A CA 1
ATOM 788 C C . THR A 1 105 ? 9.909 -8.051 11.270 1.00 68.00 105 THR A C 1
ATOM 790 O O . THR A 1 105 ? 10.650 -8.920 11.724 1.00 68.00 105 THR A O 1
ATOM 793 N N . GLU A 1 106 ? 8.584 -8.063 11.455 1.00 62.16 106 GLU A N 1
ATOM 794 C CA . GLU A 1 106 ? 7.869 -9.053 12.278 1.00 62.16 106 GLU A CA 1
ATOM 795 C C . GLU A 1 106 ? 8.169 -10.498 11.840 1.00 62.16 106 GLU A C 1
ATOM 797 O O . GLU A 1 106 ? 8.483 -11.359 12.658 1.00 62.16 106 GLU A O 1
ATOM 802 N N . VAL A 1 107 ? 8.179 -10.765 10.529 1.00 61.12 107 VAL A N 1
ATOM 803 C CA . VAL A 1 107 ? 8.464 -12.111 9.995 1.00 61.12 107 VAL A CA 1
ATOM 804 C C . VAL A 1 107 ? 9.909 -12.552 10.257 1.00 61.12 107 VAL A C 1
ATOM 806 O O . VAL A 1 107 ? 10.179 -13.743 10.408 1.00 61.12 107 VAL A O 1
ATOM 809 N N . VAL A 1 108 ? 10.855 -11.617 10.301 1.00 58.59 108 VAL A N 1
ATOM 810 C CA . VAL A 1 108 ? 12.284 -11.916 10.497 1.00 58.59 108 VAL A CA 1
ATOM 811 C C . VAL A 1 108 ? 12.587 -12.152 11.971 1.00 58.59 108 VAL A C 1
ATOM 813 O O . VAL A 1 108 ? 13.367 -13.047 12.299 1.00 58.59 108 VAL A O 1
ATOM 816 N N . GLU A 1 109 ? 11.926 -11.398 12.848 1.00 59.38 109 GLU A N 1
ATOM 817 C CA . GLU A 1 109 ? 11.954 -11.608 14.295 1.00 59.38 109 GLU A CA 1
ATOM 818 C C . GLU A 1 109 ? 11.300 -12.949 14.661 1.00 59.38 109 GLU A C 1
ATOM 820 O O . GLU A 1 109 ? 11.910 -13.746 15.374 1.00 59.38 109 GLU A O 1
ATOM 825 N N . ALA A 1 110 ? 10.149 -13.281 14.062 1.00 59.94 110 ALA A N 1
ATOM 826 C CA . ALA A 1 110 ? 9.491 -14.582 14.227 1.00 59.94 110 ALA A CA 1
ATOM 827 C C . ALA A 1 110 ? 10.334 -15.765 13.710 1.00 59.94 110 ALA A C 1
ATOM 829 O O . ALA A 1 110 ? 10.207 -16.886 14.199 1.00 59.94 110 ALA A O 1
ATOM 830 N N . LYS A 1 111 ? 11.226 -15.529 12.738 1.00 55.38 111 LYS A N 1
ATOM 831 C CA . LYS A 1 111 ? 12.161 -16.534 12.200 1.00 55.38 111 LYS A CA 1
ATOM 832 C C . LYS A 1 111 ? 13.545 -16.517 12.859 1.00 55.38 111 LYS A C 1
ATOM 834 O O . LYS A 1 111 ? 14.472 -17.127 12.318 1.00 55.38 111 LYS A O 1
ATOM 839 N N . ALA A 1 112 ? 13.716 -15.814 13.982 1.00 56.38 112 ALA A N 1
ATOM 840 C CA . ALA A 1 112 ? 14.990 -15.694 14.697 1.00 56.38 112 ALA A CA 1
ATOM 841 C C . ALA A 1 112 ? 16.179 -15.318 13.779 1.00 56.38 112 ALA A C 1
ATOM 843 O O . ALA A 1 112 ? 17.293 -15.808 13.949 1.00 56.38 112 ALA A O 1
ATOM 844 N N . GLY A 1 113 ? 15.942 -14.483 12.758 1.00 52.97 113 GLY A N 1
ATOM 845 C CA . GLY A 1 113 ? 16.983 -14.037 11.823 1.00 52.97 113 GLY A CA 1
ATOM 846 C C . GLY A 1 113 ? 17.341 -15.011 10.690 1.00 52.97 113 GLY A C 1
ATOM 847 O O . GLY A 1 113 ? 18.282 -14.739 9.947 1.00 52.97 113 GLY A O 1
ATOM 848 N N . SER A 1 114 ? 16.591 -16.102 10.493 1.00 48.69 114 SER A N 1
ATOM 849 C CA . SER A 1 114 ? 16.901 -17.134 9.480 1.00 48.69 114 SER A CA 1
ATOM 850 C C . SER A 1 114 ? 16.392 -16.833 8.054 1.00 48.69 114 SER A C 1
ATOM 852 O O . SER A 1 114 ? 16.381 -17.723 7.205 1.00 48.69 114 SER A O 1
ATOM 854 N N . GLY A 1 115 ? 15.973 -15.595 7.756 1.00 49.66 115 GLY A N 1
ATOM 855 C CA . GLY A 1 115 ? 15.629 -15.147 6.396 1.00 49.66 115 GLY A CA 1
ATOM 856 C C . GLY A 1 115 ? 14.388 -14.254 6.302 1.00 49.66 115 GLY A C 1
ATOM 857 O O . GLY A 1 115 ? 13.574 -14.187 7.223 1.00 49.66 115 GLY A O 1
ATOM 858 N N . SER A 1 116 ? 14.245 -13.567 5.163 1.00 54.88 116 SER A N 1
ATOM 859 C CA . SER A 1 116 ? 13.097 -12.712 4.834 1.00 54.88 116 SER A CA 1
ATOM 860 C C . SER A 1 116 ? 11.830 -13.532 4.523 1.00 54.88 116 SER A C 1
ATOM 862 O O . SER A 1 116 ? 11.844 -14.769 4.488 1.00 54.88 116 SER A O 1
ATOM 864 N N . ALA A 1 117 ? 10.687 -12.861 4.352 1.00 51.03 117 ALA A N 1
ATOM 865 C CA . ALA A 1 117 ? 9.387 -13.485 4.098 1.00 51.03 117 ALA A CA 1
ATOM 866 C C . ALA A 1 117 ? 9.331 -14.219 2.736 1.00 51.03 117 ALA A C 1
ATOM 868 O O . ALA A 1 117 ? 8.799 -13.699 1.766 1.00 51.03 117 ALA A O 1
ATOM 869 N N . PHE A 1 118 ? 9.871 -15.439 2.661 1.00 39.72 118 PHE A N 1
ATOM 870 C CA . PHE A 1 118 ? 9.876 -16.263 1.443 1.00 39.72 118 PHE A CA 1
ATOM 871 C C . PHE A 1 118 ? 8.485 -16.832 1.090 1.00 39.72 118 PHE A C 1
ATOM 873 O O . PHE A 1 118 ? 8.052 -16.737 -0.053 1.00 39.72 118 PHE A O 1
ATOM 880 N N . ASN A 1 119 ? 7.736 -17.342 2.076 1.00 42.84 119 ASN A N 1
ATOM 881 C CA . ASN A 1 119 ? 6.473 -18.059 1.821 1.00 42.84 119 ASN A CA 1
ATOM 882 C C . ASN A 1 119 ? 5.305 -17.148 1.384 1.00 42.84 119 ASN A C 1
ATOM 884 O O . ASN A 1 119 ? 4.370 -17.626 0.756 1.00 42.84 119 ASN A O 1
ATOM 888 N N . GLY A 1 120 ? 5.350 -15.844 1.687 1.00 44.75 120 GLY A N 1
ATOM 889 C CA . GLY A 1 120 ? 4.295 -14.894 1.298 1.00 44.75 120 GLY A CA 1
ATOM 890 C C . GLY A 1 120 ? 4.443 -14.318 -0.116 1.00 44.75 120 GLY A C 1
ATOM 891 O O . GLY A 1 120 ? 3.492 -13.760 -0.646 1.00 44.75 120 GLY A O 1
ATOM 892 N N . ILE A 1 121 ? 5.627 -14.439 -0.727 1.00 48.41 121 ILE A N 1
ATOM 893 C CA . ILE A 1 121 ? 5.911 -13.918 -2.077 1.00 48.41 121 ILE A CA 1
ATOM 894 C C . ILE A 1 121 ? 5.567 -14.962 -3.156 1.00 48.41 121 ILE A C 1
ATOM 896 O O . ILE A 1 121 ? 5.303 -14.601 -4.298 1.00 48.41 121 ILE A O 1
ATOM 900 N N . CYS A 1 122 ? 5.531 -16.249 -2.792 1.00 29.30 122 CYS A N 1
ATOM 901 C CA . CYS A 1 122 ? 5.258 -17.367 -3.693 1.00 29.30 122 CYS A CA 1
ATOM 902 C C . CYS A 1 122 ? 4.228 -18.318 -3.061 1.00 29.30 122 CYS A C 1
ATOM 904 O O . CYS A 1 122 ? 4.574 -19.386 -2.565 1.00 29.30 122 CYS A O 1
ATOM 906 N N . SER A 1 123 ? 2.965 -17.898 -3.010 1.00 25.50 123 SER A 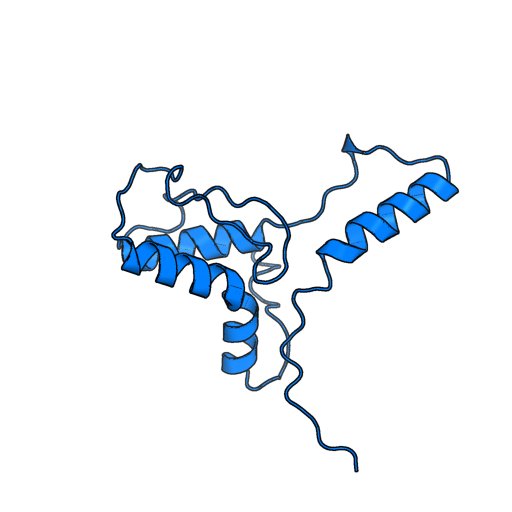N 1
ATOM 907 C CA . SER A 1 123 ? 1.835 -18.803 -2.773 1.00 25.50 123 SER A CA 1
ATOM 908 C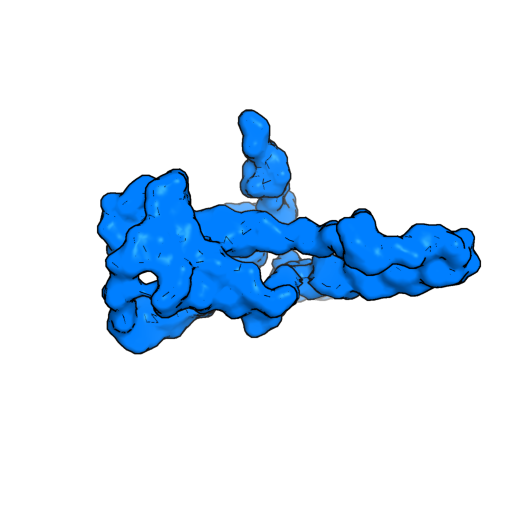 C . SER A 1 123 ? 0.997 -18.824 -4.053 1.00 25.50 123 SER A C 1
ATOM 910 O O . SER A 1 123 ? 0.262 -17.875 -4.325 1.00 25.50 123 SER A O 1
ATOM 912 N N . CYS A 1 124 ? 1.212 -19.860 -4.869 1.00 25.0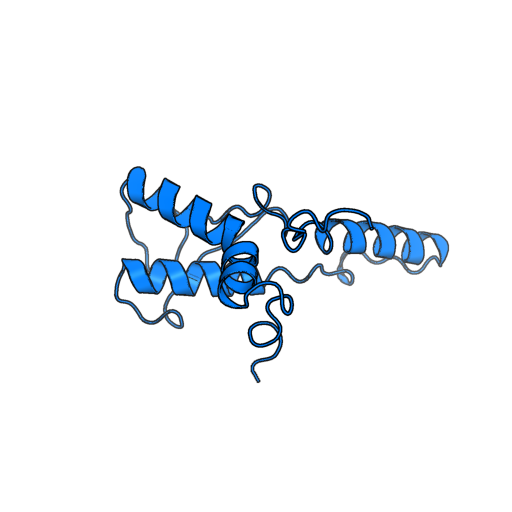8 124 CYS A N 1
ATOM 913 C CA . CYS A 1 124 ? 0.302 -20.301 -5.926 1.00 25.08 124 CYS A CA 1
ATOM 914 C C . CYS A 1 124 ? -0.668 -21.333 -5.350 1.00 25.08 124 CYS A C 1
ATOM 916 O O . CYS A 1 124 ? -0.212 -22.131 -4.498 1.00 25.08 124 CYS A O 1
#

Organism: Arundo donax (NCBI:txid35708)

Secondary structure (DSSP, 8-state):
----------TTHHHHHHHHHHHHHHHTT---TTT-----HHHHHHHHHHHHHHHT--TTS-B--EEE-SSGGGEEE-GGG-BS-----HHHHHHHHHHHHHHHHHHHHHTTTS-S--TTT---

Foldseek 3Di:
DDDPDPPQPFQPPQQVVLVVVQVVCVVVVNHDPVPRDRDQVLLQLLLLVVVCVVVVHDSVQKTWDWDADRGQPRTRTPLCPMPPHDDDDPVVNVVSSNCSSCVQSVVCVVVVNPDTDPPSVDDD

InterPro domains:
  IPR001252 Malate dehydrogenase, active site [PS00068] (39-51)
  IPR015955 Lactate dehydrogenase/glycoside hydrolase, family 4, C-terminal [G3DSA:3.90.110.10] (40-120)
  IPR015955 Lactate dehydrogenase/glycoside hydrolase, family 4, C-terminal [SSF56327] (39-122)
  IPR022383 Lactate/malate dehydrogenase, C-terminal [PF02866] (40-121)